Protein AF-A0AAV6E830-F1 (afdb_monomer_lite)

Foldseek 3Di:
DPPQDEDADQDADDPQFDDFDWDDDPPATWTWTDGPPDIHIYSDHPVVNVQVNQVVVVHGPCRVVVVVVVVD

pLDDT: mean 88.02, std 13.88, range [40.56, 97.38]

InterPro domains:
  IPR010461 Competence protein ComK [PF06338] (10-66)

Radius of gyration: 13.79 Å; chains: 1; bounding box: 33×27×37 Å

Structure (mmCIF, N/CA/C/O backbone):
data_AF-A0AAV6E830-F1
#
_entry.id   AF-A0AAV6E830-F1
#
loop_
_atom_site.group_PDB
_atom_site.id
_atom_site.type_symbol
_atom_site.label_atom_id
_atom_site.label_alt_id
_atom_site.label_comp_id
_atom_site.label_asym_id
_atom_site.label_entity_id
_atom_site.label_seq_id
_atom_site.pdbx_PDB_ins_code
_atom_site.Cartn_x
_atom_site.Cartn_y
_atom_site.Cartn_z
_atom_site.occupancy
_atom_site.B_iso_or_equiv
_atom_site.auth_seq_id
_atom_site.auth_comp_id
_atom_site.auth_asym_id
_atom_site.auth_atom_id
_atom_site.pdbx_PDB_model_num
ATOM 1 N N . MET A 1 1 ? -21.542 -5.698 17.336 1.00 40.56 1 MET A N 1
ATOM 2 C CA . MET A 1 1 ? -20.412 -5.019 16.661 1.00 40.56 1 MET A CA 1
ATOM 3 C C . MET A 1 1 ? -19.321 -6.053 16.422 1.00 40.56 1 MET A C 1
ATOM 5 O O . MET A 1 1 ? -18.878 -6.656 17.392 1.00 40.56 1 MET A O 1
ATOM 9 N N . LYS A 1 2 ? -18.945 -6.340 15.166 1.00 46.50 2 LYS A N 1
ATOM 10 C CA . LYS A 1 2 ? -17.797 -7.222 14.882 1.00 46.50 2 LYS A CA 1
ATOM 11 C C . LYS A 1 2 ? -16.527 -6.496 15.342 1.00 46.50 2 LYS A C 1
ATOM 13 O O . LYS A 1 2 ? -16.351 -5.331 15.002 1.00 46.50 2 LYS A O 1
ATOM 18 N N . LYS A 1 3 ? -15.683 -7.146 16.150 1.00 49.50 3 LYS A N 1
ATOM 19 C CA . LYS A 1 3 ? -14.351 -6.622 16.489 1.00 49.50 3 LYS A CA 1
ATOM 20 C C . LYS A 1 3 ? -13.553 -6.543 15.189 1.00 49.50 3 LYS A C 1
ATOM 22 O O . LYS A 1 3 ? -13.282 -7.579 14.592 1.00 49.50 3 LYS A O 1
ATOM 27 N N . GLU A 1 4 ? -13.210 -5.339 14.746 1.00 61.91 4 GLU A N 1
ATOM 28 C CA . GLU A 1 4 ? -12.253 -5.164 13.654 1.00 61.91 4 GLU A CA 1
ATOM 29 C C . GLU A 1 4 ? -10.892 -5.675 14.124 1.00 61.91 4 GLU A C 1
ATOM 31 O O . GLU A 1 4 ? -10.303 -5.159 15.077 1.00 61.91 4 GLU A O 1
ATOM 36 N N . GLN A 1 5 ? -10.416 -6.744 13.494 1.00 68.44 5 GLN A N 1
ATOM 37 C CA . GLN A 1 5 ? -9.092 -7.280 13.753 1.00 68.44 5 GLN A CA 1
ATOM 38 C C . GLN A 1 5 ? -8.074 -6.380 13.052 1.00 68.44 5 GLN A C 1
ATOM 40 O O . GLN A 1 5 ? -7.894 -6.441 11.839 1.00 68.44 5 GLN A O 1
ATOM 45 N N . ILE A 1 6 ? -7.429 -5.516 13.831 1.00 77.88 6 ILE A N 1
ATOM 46 C CA . ILE A 1 6 ? -6.355 -4.659 13.338 1.00 77.88 6 ILE A CA 1
ATOM 47 C C . ILE A 1 6 ? -5.074 -5.494 13.264 1.00 77.88 6 ILE A C 1
ATOM 49 O O . ILE A 1 6 ? -4.528 -5.889 14.299 1.00 77.88 6 ILE A O 1
ATOM 53 N N . SER A 1 7 ? -4.581 -5.741 12.053 1.00 80.12 7 SER A N 1
ATOM 54 C CA . SER A 1 7 ? -3.312 -6.436 11.850 1.00 80.12 7 SER A CA 1
ATOM 55 C C . SER A 1 7 ? -2.136 -5.540 12.237 1.00 80.12 7 SER A C 1
ATOM 57 O O . SER A 1 7 ? -2.059 -4.370 11.852 1.00 80.12 7 SER A O 1
ATOM 59 N N . THR A 1 8 ? -1.204 -6.094 13.012 1.00 84.88 8 THR A N 1
ATOM 60 C CA . THR A 1 8 ? 0.098 -5.475 13.305 1.00 84.88 8 THR A CA 1
ATOM 61 C C . THR A 1 8 ? 1.157 -5.815 12.265 1.00 84.88 8 THR A C 1
ATOM 63 O O . THR A 1 8 ? 2.214 -5.191 12.264 1.00 84.88 8 THR A O 1
ATOM 66 N N . GLN A 1 9 ? 0.903 -6.811 11.415 1.00 88.69 9 GLN A N 1
ATOM 67 C CA . GLN A 1 9 ? 1.810 -7.181 10.338 1.00 88.69 9 GLN A CA 1
ATOM 68 C C . GLN A 1 9 ? 1.638 -6.231 9.155 1.00 88.69 9 GLN A C 1
ATOM 70 O O . GLN A 1 9 ? 0.558 -5.680 8.922 1.00 88.69 9 GLN A O 1
ATOM 75 N N . PHE A 1 10 ? 2.727 -6.031 8.418 1.00 89.19 10 PHE A N 1
ATOM 76 C CA . PHE A 1 10 ? 2.690 -5.245 7.197 1.00 89.19 10 PHE A CA 1
ATOM 77 C C . PHE A 1 10 ? 1.865 -5.987 6.144 1.00 89.19 10 PHE A C 1
ATOM 79 O O . PHE A 1 10 ? 2.046 -7.187 5.956 1.00 89.19 10 PHE A O 1
ATOM 86 N N . TYR A 1 11 ? 0.950 -5.283 5.480 1.00 94.50 11 TYR A N 1
ATOM 87 C CA . TYR A 1 11 ? 0.156 -5.882 4.415 1.00 94.50 11 TYR A CA 1
ATOM 88 C C . TYR A 1 11 ? 0.958 -5.911 3.110 1.00 94.50 11 TYR A C 1
ATOM 90 O O . TYR A 1 11 ? 1.489 -4.883 2.685 1.00 94.50 11 TYR A O 1
ATOM 98 N N . GLU A 1 12 ? 1.026 -7.077 2.471 1.00 94.62 12 GLU A N 1
ATOM 99 C CA . GLU A 1 12 ? 1.646 -7.240 1.159 1.00 94.62 12 GLU A CA 1
ATOM 100 C C . GLU A 1 12 ? 0.622 -6.957 0.056 1.00 94.62 12 GLU A C 1
ATOM 102 O O . GLU A 1 12 ? -0.313 -7.729 -0.171 1.00 94.62 12 GLU A O 1
ATOM 107 N N . VAL A 1 13 ? 0.805 -5.826 -0.631 1.00 95.50 13 VAL A N 1
ATOM 108 C CA . VAL A 1 13 ? -0.011 -5.465 -1.795 1.00 95.50 13 VAL A CA 1
ATOM 109 C C . VAL A 1 13 ? 0.195 -6.504 -2.891 1.00 95.50 13 VAL A C 1
ATOM 111 O O . VAL A 1 13 ? 1.321 -6.729 -3.334 1.00 95.50 13 VAL A O 1
ATOM 114 N N . ASN A 1 14 ? -0.903 -7.100 -3.340 1.00 94.38 14 ASN A N 1
ATOM 115 C CA . ASN A 1 14 ? -0.915 -8.228 -4.258 1.00 94.38 14 ASN A CA 1
ATOM 116 C C . ASN A 1 14 ? -2.026 -8.056 -5.321 1.00 94.38 14 ASN A C 1
ATOM 118 O O . ASN A 1 14 ? -2.833 -7.132 -5.226 1.00 94.38 14 ASN A O 1
ATOM 122 N N . PRO A 1 15 ? -2.094 -8.915 -6.355 1.00 94.94 15 PRO A N 1
ATOM 123 C CA . PRO A 1 15 ? -3.087 -8.776 -7.425 1.00 94.94 15 PRO A CA 1
ATOM 124 C C . PRO A 1 15 ? -4.559 -8.870 -6.991 1.00 94.94 15 PRO A C 1
ATOM 126 O O . PRO A 1 15 ? -5.427 -8.439 -7.745 1.00 94.94 15 PRO A O 1
ATOM 129 N N . HIS A 1 16 ? -4.856 -9.415 -5.809 1.00 95.94 16 HIS A N 1
ATOM 130 C CA . HIS A 1 16 ? -6.211 -9.458 -5.253 1.00 95.94 16 HIS A CA 1
ATOM 131 C C . HIS A 1 16 ? -6.553 -8.218 -4.418 1.00 95.94 16 HIS A C 1
ATOM 133 O O . HIS A 1 16 ? -7.715 -8.054 -4.047 1.00 95.94 16 HIS A O 1
ATOM 139 N N . THR A 1 17 ? -5.587 -7.334 -4.132 1.00 96.44 17 THR A N 1
ATOM 140 C CA . THR A 1 17 ? -5.843 -6.047 -3.476 1.00 96.44 17 THR A CA 1
ATOM 141 C C . THR A 1 17 ? -6.704 -5.171 -4.387 1.00 96.44 17 THR A C 1
ATOM 143 O O . THR A 1 17 ? -6.242 -4.694 -5.422 1.00 96.44 17 THR A O 1
ATOM 146 N N . MET A 1 18 ? -7.950 -4.914 -3.993 1.00 97.12 18 MET A N 1
ATOM 147 C CA . MET A 1 18 ? -8.875 -4.070 -4.752 1.00 97.12 18 MET A CA 1
ATOM 148 C C . MET A 1 18 ? -8.788 -2.606 -4.326 1.00 97.12 18 MET A C 1
ATOM 150 O O . MET A 1 18 ? -8.715 -1.711 -5.165 1.00 97.12 18 MET A O 1
ATOM 154 N N . ILE A 1 19 ? -8.826 -2.347 -3.015 1.00 97.25 19 ILE A N 1
ATOM 155 C CA . ILE A 1 19 ? -8.874 -0.990 -2.458 1.00 97.25 19 ILE A CA 1
ATOM 156 C C . ILE A 1 19 ? -7.976 -0.913 -1.225 1.00 97.25 19 ILE A C 1
ATOM 158 O O . ILE A 1 19 ? -8.038 -1.780 -0.359 1.00 97.25 19 ILE A O 1
ATOM 162 N N . ILE A 1 20 ? -7.196 0.167 -1.121 1.00 97.38 20 ILE A N 1
ATOM 163 C CA . ILE A 1 20 ? -6.510 0.585 0.107 1.00 97.38 20 ILE A CA 1
ATOM 164 C C . ILE A 1 20 ? -7.083 1.948 0.504 1.00 97.38 20 ILE A C 1
ATOM 166 O O . ILE A 1 20 ? -6.720 2.981 -0.062 1.00 97.38 20 ILE A O 1
ATOM 170 N N . PHE A 1 21 ? -8.024 1.948 1.443 1.00 96.94 21 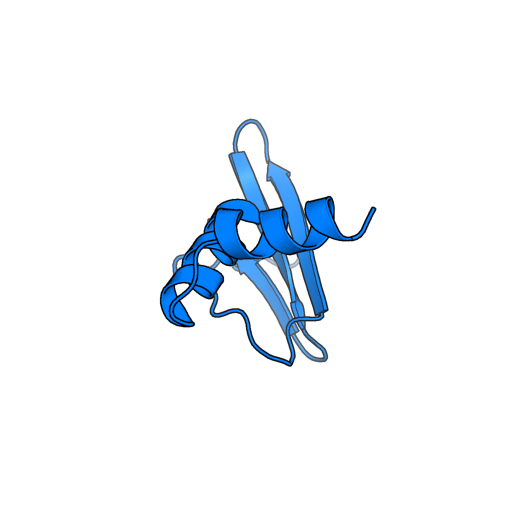PHE A N 1
ATOM 171 C CA . PHE A 1 21 ? -8.801 3.120 1.824 1.00 96.94 21 PHE A CA 1
ATOM 172 C C . PHE A 1 21 ? -8.284 3.741 3.131 1.00 96.94 21 PHE A C 1
ATOM 174 O O . PHE A 1 21 ? -8.080 3.020 4.110 1.00 96.94 21 PHE A O 1
ATOM 181 N N . PRO A 1 22 ? -8.074 5.069 3.204 1.00 96.31 22 PRO A N 1
ATOM 182 C CA . PRO A 1 22 ? -7.674 5.716 4.447 1.00 96.31 22 PRO A CA 1
ATOM 183 C C . PRO A 1 22 ? -8.833 5.734 5.451 1.00 96.31 22 PRO A C 1
ATOM 185 O O . PRO A 1 22 ? -9.854 6.382 5.219 1.00 96.31 22 PRO A O 1
ATOM 188 N N . LYS A 1 23 ? -8.641 5.113 6.619 1.00 93.50 23 LYS A N 1
ATOM 189 C CA . LYS A 1 23 ? -9.582 5.192 7.746 1.00 93.50 23 LYS A CA 1
ATOM 190 C C . LYS A 1 23 ? -8.998 6.053 8.857 1.00 93.50 23 LYS A C 1
ATOM 192 O O . LYS A 1 23 ? -7.951 5.734 9.416 1.00 93.50 23 LYS A O 1
ATOM 197 N N . LYS A 1 24 ? -9.675 7.150 9.197 1.00 93.12 24 LYS A N 1
ATOM 198 C CA . LYS A 1 24 ? -9.280 8.017 10.317 1.00 93.12 24 LYS A CA 1
ATOM 199 C C . LYS A 1 24 ? -9.891 7.527 11.624 1.00 93.12 24 LYS A C 1
ATOM 201 O O . LYS A 1 24 ? -11.094 7.299 11.700 1.00 93.12 24 LYS A O 1
ATOM 206 N N . SER A 1 25 ? -9.065 7.448 12.660 1.00 87.94 25 SER A N 1
ATOM 207 C CA . SER A 1 25 ? -9.484 7.216 14.041 1.00 87.94 25 SER A CA 1
ATOM 208 C C . SER A 1 25 ? -8.761 8.213 14.941 1.00 87.94 25 SER A C 1
ATOM 210 O O . SER A 1 25 ? -7.607 8.015 15.325 1.00 87.94 25 SER A O 1
ATOM 212 N N . GLY A 1 26 ? -9.429 9.328 15.240 1.00 89.38 26 GLY A N 1
ATOM 213 C CA . GLY A 1 26 ? -8.798 10.464 15.910 1.00 89.38 26 GLY A CA 1
ATOM 214 C C . GLY A 1 26 ? -7.685 11.071 15.050 1.00 89.38 26 GLY A C 1
ATOM 215 O O . GLY A 1 26 ? -7.910 11.416 13.890 1.00 89.38 26 GLY A O 1
ATOM 216 N N . SER A 1 27 ? -6.484 11.193 15.620 1.00 89.50 27 SER A N 1
ATOM 217 C CA . SER A 1 27 ? -5.284 11.688 14.931 1.00 89.50 27 SER A CA 1
ATOM 218 C C . SER A 1 27 ? -4.552 10.622 14.110 1.00 89.50 27 SER A C 1
ATOM 220 O O . SER A 1 27 ? -3.645 10.960 13.352 1.00 89.50 27 SER A O 1
ATOM 222 N N . ILE A 1 28 ? -4.928 9.347 14.247 1.00 89.38 28 ILE A N 1
ATOM 223 C CA . ILE A 1 28 ? -4.250 8.228 13.591 1.00 89.38 28 ILE A CA 1
ATOM 224 C C . ILE A 1 28 ? -4.976 7.884 12.288 1.00 89.38 28 ILE A C 1
ATOM 226 O O . ILE A 1 28 ? -6.209 7.831 12.234 1.00 89.38 28 ILE A O 1
ATOM 230 N N . VAL A 1 29 ? -4.200 7.643 11.231 1.00 93.50 29 VAL A N 1
ATOM 231 C CA . VAL A 1 29 ? -4.693 7.148 9.943 1.00 93.50 29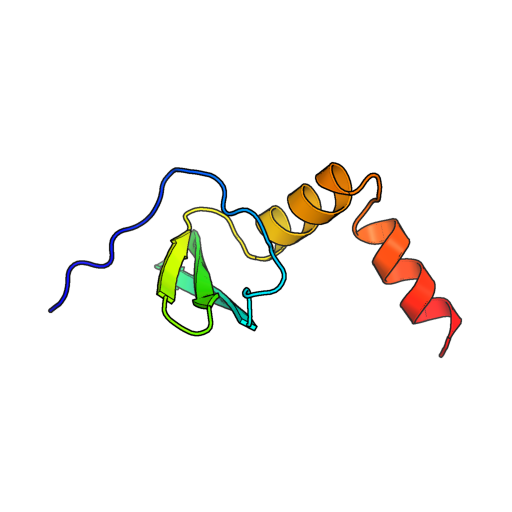 VAL A CA 1
ATOM 232 C C . VAL A 1 29 ? -4.279 5.690 9.796 1.00 93.50 29 VAL A C 1
ATOM 234 O O . VAL A 1 29 ? -3.099 5.365 9.865 1.00 93.50 29 VAL A O 1
ATOM 237 N N . TYR A 1 30 ? -5.266 4.834 9.575 1.00 95.38 30 TYR A N 1
ATOM 238 C CA . TYR A 1 30 ? -5.114 3.422 9.250 1.00 95.38 30 TYR A CA 1
ATOM 239 C C . TYR A 1 30 ? -5.442 3.182 7.774 1.00 95.38 30 TYR A C 1
ATOM 241 O O . TYR A 1 30 ? -5.927 4.085 7.081 1.00 95.38 30 TYR A O 1
ATOM 249 N N . SER A 1 31 ? -5.237 1.949 7.315 1.00 97.06 31 SER A N 1
ATOM 250 C CA . SER A 1 31 ? -5.740 1.489 6.018 1.00 97.06 31 SER A CA 1
ATOM 251 C C . SER A 1 31 ? -6.791 0.411 6.204 1.00 97.06 31 SER A C 1
ATOM 253 O O . SER A 1 31 ? -6.525 -0.591 6.860 1.00 97.06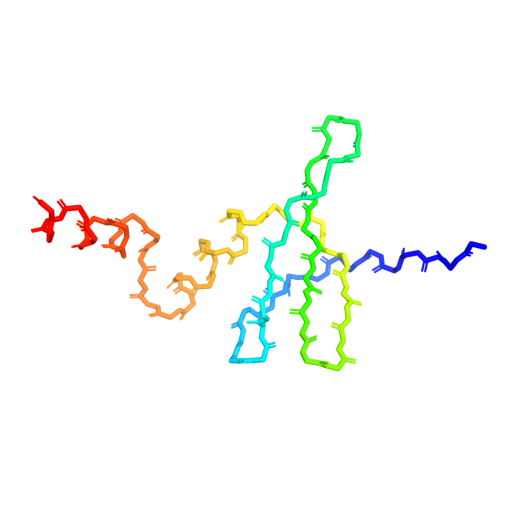 31 SER A O 1
ATOM 255 N N . GLU A 1 32 ? -7.951 0.586 5.587 1.00 97.00 32 GLU A N 1
ATOM 256 C CA . GLU A 1 32 ? -8.849 -0.524 5.279 1.00 97.00 32 GLU A CA 1
ATOM 257 C C . GLU A 1 32 ? -8.475 -1.093 3.921 1.00 97.00 32 GLU A C 1
ATOM 259 O O . GLU A 1 32 ? -8.357 -0.361 2.937 1.00 97.00 32 GLU A O 1
ATOM 264 N N . ILE A 1 33 ? -8.250 -2.395 3.880 1.00 97.00 33 ILE A N 1
ATOM 265 C CA . ILE A 1 33 ? -7.808 -3.104 2.692 1.00 97.00 33 ILE A CA 1
ATOM 266 C C . ILE A 1 33 ? -8.898 -4.080 2.306 1.00 97.00 33 ILE A C 1
ATOM 268 O O . ILE A 1 33 ? -9.244 -4.969 3.085 1.00 97.00 33 ILE A O 1
ATOM 272 N N . TYR A 1 34 ? -9.410 -3.902 1.099 1.00 96.69 34 TYR A N 1
ATOM 273 C CA . TYR A 1 34 ? -10.426 -4.753 0.510 1.00 96.69 34 TYR A CA 1
ATOM 274 C C . TYR A 1 34 ? -9.754 -5.632 -0.536 1.00 96.69 34 TYR A C 1
ATOM 276 O O . TYR A 1 34 ? -9.129 -5.121 -1.469 1.00 96.69 34 TYR A O 1
ATOM 284 N N . GLU A 1 35 ? -9.886 -6.939 -0.376 1.00 96.19 35 GLU A N 1
ATOM 285 C CA . GLU A 1 35 ? -9.609 -7.935 -1.404 1.00 96.19 35 GLU A CA 1
ATOM 286 C C . GLU A 1 35 ? -10.929 -8.532 -1.897 1.00 96.19 35 GLU A C 1
ATOM 288 O O . GLU A 1 35 ? -11.992 -8.248 -1.345 1.00 96.19 35 GLU A O 1
ATOM 293 N N . VAL A 1 36 ? -10.861 -9.376 -2.928 1.00 91.38 36 VAL A N 1
ATOM 294 C CA . VAL A 1 36 ? -12.044 -10.020 -3.526 1.00 91.38 36 VAL A CA 1
ATOM 295 C C . VAL A 1 36 ? -12.891 -10.751 -2.477 1.00 91.38 36 VAL A C 1
ATOM 297 O O . VAL A 1 36 ? -14.104 -10.562 -2.432 1.00 91.38 36 VAL A O 1
ATOM 300 N N . ASP A 1 37 ? -12.244 -11.514 -1.592 1.00 90.88 37 ASP A N 1
ATOM 301 C CA . ASP A 1 37 ? -12.913 -12.361 -0.594 1.00 90.88 37 ASP A CA 1
ATOM 302 C C . ASP A 1 37 ? -12.563 -11.986 0.854 1.00 90.88 37 ASP A C 1
ATOM 304 O O . ASP A 1 37 ? -12.923 -12.691 1.801 1.00 90.88 37 ASP A O 1
ATOM 308 N N . SER A 1 38 ? -11.824 -10.892 1.056 1.00 91.38 38 SER A N 1
ATOM 309 C CA . SER A 1 38 ? -11.277 -10.544 2.365 1.00 91.38 38 SER A CA 1
ATOM 310 C C . SER A 1 38 ? -11.305 -9.038 2.625 1.00 91.38 38 SER A C 1
ATOM 312 O O . SER A 1 38 ? -11.308 -8.209 1.718 1.00 91.38 38 SER A O 1
ATOM 314 N N . HIS A 1 39 ? -11.364 -8.676 3.903 1.00 93.69 39 HIS A N 1
ATOM 315 C CA . HIS A 1 39 ? -11.268 -7.294 4.350 1.00 93.69 39 HIS A CA 1
ATOM 316 C C . HIS A 1 39 ? -10.469 -7.253 5.647 1.00 93.69 39 HIS A C 1
ATOM 318 O O . HIS A 1 39 ? -10.756 -8.008 6.581 1.00 93.69 39 HIS A O 1
ATOM 324 N N . CYS A 1 40 ? -9.476 -6.371 5.720 1.00 94.12 40 CYS A N 1
ATOM 325 C CA . CYS A 1 40 ? -8.690 -6.185 6.932 1.00 94.12 40 CYS A CA 1
ATOM 326 C C . CYS A 1 40 ? -8.338 -4.718 7.181 1.00 94.12 40 CYS A C 1
ATOM 328 O O . CYS A 1 40 ? -8.287 -3.901 6.264 1.00 94.12 40 CYS A O 1
ATOM 330 N N . THR A 1 41 ? -8.044 -4.405 8.442 1.00 95.31 41 THR A N 1
ATOM 331 C CA . THR A 1 41 ? -7.536 -3.092 8.841 1.00 95.31 41 THR A CA 1
ATOM 332 C C . THR A 1 41 ? -6.054 -3.210 9.173 1.00 95.31 41 THR A C 1
ATOM 334 O O . THR A 1 41 ? -5.665 -3.978 10.056 1.00 95.31 41 THR A O 1
ATOM 337 N N . SER A 1 42 ? -5.219 -2.429 8.498 1.00 94.75 42 SER A N 1
ATOM 338 C CA . SER A 1 42 ? -3.788 -2.315 8.768 1.00 94.75 42 SER A CA 1
ATOM 339 C C . SER A 1 42 ? -3.481 -1.082 9.612 1.00 94.75 42 SER A C 1
ATOM 341 O O . SER A 1 42 ? -4.068 -0.016 9.414 1.00 94.75 42 SER A O 1
ATOM 343 N N . LYS A 1 43 ? -2.514 -1.205 10.533 1.00 94.94 43 LYS A N 1
ATOM 344 C CA . LYS A 1 43 ? -2.005 -0.060 11.310 1.00 94.94 43 LYS A CA 1
ATOM 345 C C . LYS A 1 43 ? -1.226 0.954 10.472 1.00 94.94 43 LYS A C 1
ATOM 347 O O . LYS A 1 43 ? -1.022 2.069 10.938 1.00 94.94 43 LYS A O 1
ATOM 352 N N . PHE A 1 44 ? -0.788 0.558 9.282 1.00 96.00 44 PHE A N 1
ATOM 353 C CA . PHE A 1 44 ? -0.021 1.401 8.378 1.00 96.00 44 PHE A CA 1
ATOM 354 C C . PHE A 1 44 ? -0.957 2.235 7.508 1.00 96.00 44 PHE A C 1
ATOM 356 O O . PHE A 1 44 ? -2.040 1.792 7.117 1.00 96.00 44 PHE A O 1
ATOM 363 N N . THR A 1 45 ? -0.533 3.450 7.192 1.00 96.19 45 THR A N 1
ATOM 364 C CA . THR A 1 45 ? -1.239 4.349 6.281 1.00 96.19 45 THR A CA 1
ATOM 365 C C . THR A 1 45 ? -1.193 3.818 4.845 1.00 96.19 45 THR A C 1
ATOM 367 O O . THR A 1 45 ? -0.252 3.101 4.484 1.00 96.19 45 THR A O 1
ATOM 370 N N . PRO A 1 46 ? -2.132 4.229 3.969 1.00 96.62 46 PRO A N 1
ATOM 371 C CA . PRO A 1 46 ? -2.099 3.798 2.573 1.00 96.62 46 PRO A CA 1
ATOM 372 C C . PRO A 1 46 ? -0.772 4.144 1.893 1.00 96.62 46 PRO A C 1
ATOM 374 O O . PRO A 1 46 ? -0.253 3.390 1.077 1.00 96.62 46 PRO A O 1
ATOM 377 N N . PHE A 1 47 ? -0.182 5.278 2.271 1.00 95.88 47 PHE A N 1
ATOM 378 C CA . PHE A 1 47 ? 1.067 5.747 1.692 1.00 95.88 47 PHE A CA 1
ATOM 379 C C . PHE A 1 47 ? 2.271 4.891 2.092 1.00 95.88 47 PHE A C 1
ATOM 381 O O . PHE A 1 47 ? 3.124 4.610 1.251 1.00 95.88 47 PHE A O 1
ATOM 388 N N . GLU A 1 48 ? 2.331 4.448 3.348 1.00 96.56 48 GLU A N 1
ATOM 389 C CA . GLU A 1 48 ? 3.358 3.511 3.810 1.00 96.56 48 GLU A CA 1
ATOM 390 C C . GLU A 1 48 ? 3.236 2.171 3.080 1.00 96.56 48 GLU A C 1
ATOM 392 O O . GLU A 1 48 ? 4.237 1.685 2.554 1.00 96.56 48 GLU A O 1
ATOM 397 N N . LEU A 1 49 ? 2.017 1.624 2.962 1.00 96.81 49 LEU A N 1
ATOM 398 C CA . LEU A 1 49 ? 1.753 0.374 2.234 1.00 96.81 49 LEU A CA 1
ATOM 399 C C . LEU A 1 49 ? 2.247 0.440 0.782 1.00 96.81 49 LEU A C 1
ATOM 401 O O . LEU A 1 49 ? 2.999 -0.429 0.334 1.00 96.81 49 LEU A O 1
ATOM 405 N N . ILE A 1 50 ? 1.900 1.511 0.063 1.00 96.12 50 ILE A N 1
ATOM 406 C CA . ILE A 1 50 ? 2.318 1.705 -1.331 1.00 96.12 50 ILE A CA 1
ATOM 407 C C . ILE A 1 50 ? 3.833 1.908 -1.456 1.00 96.12 50 ILE A C 1
ATOM 409 O O . ILE A 1 50 ? 4.449 1.347 -2.364 1.00 96.12 50 ILE A O 1
ATOM 413 N N . LYS A 1 51 ? 4.460 2.686 -0.564 1.00 96.19 51 LYS A N 1
ATOM 414 C CA . LYS A 1 51 ? 5.914 2.912 -0.602 1.00 96.19 51 LYS A CA 1
ATOM 415 C C . LYS A 1 51 ? 6.697 1.627 -0.389 1.00 96.19 51 LYS A C 1
ATOM 417 O O . LYS A 1 51 ? 7.620 1.351 -1.157 1.00 96.19 51 LYS A O 1
ATOM 422 N N . THR A 1 52 ? 6.311 0.836 0.604 1.00 95.62 52 THR A N 1
ATOM 423 C CA . THR A 1 52 ? 6.948 -0.454 0.866 1.00 95.62 52 THR A CA 1
ATOM 424 C C . THR A 1 52 ? 6.729 -1.423 -0.289 1.00 95.62 52 THR A C 1
ATOM 426 O O . THR A 1 52 ? 7.689 -2.063 -0.704 1.00 95.62 52 THR A O 1
ATOM 429 N N . SER A 1 53 ? 5.525 -1.473 -0.875 1.00 95.81 53 SER A N 1
ATOM 430 C CA . SER A 1 53 ? 5.262 -2.285 -2.073 1.00 95.81 53 SER A CA 1
ATOM 431 C C . SER A 1 53 ? 6.160 -1.876 -3.247 1.00 95.81 53 SER A C 1
ATOM 433 O O . SER A 1 53 ? 6.806 -2.724 -3.858 1.00 95.81 53 SER A O 1
ATOM 435 N N . CYS A 1 54 ? 6.299 -0.573 -3.522 1.00 95.44 54 CYS A N 1
ATOM 436 C CA . CYS A 1 54 ? 7.216 -0.101 -4.560 1.00 95.44 54 CYS A CA 1
ATOM 437 C C . CYS A 1 54 ? 8.646 -0.588 -4.300 1.00 95.44 54 CYS A C 1
ATOM 439 O O . 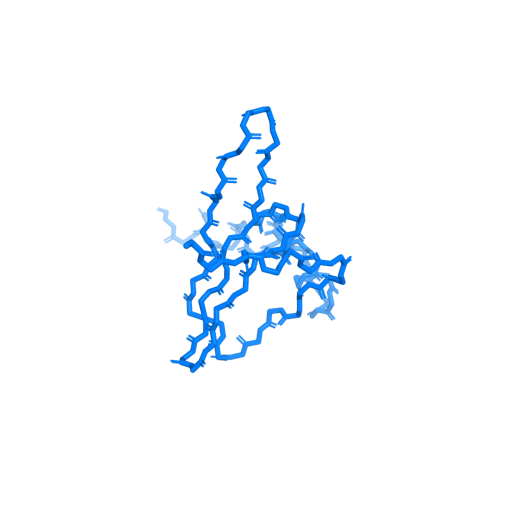CYS A 1 54 ? 9.275 -1.115 -5.222 1.00 95.44 54 CYS A O 1
ATOM 441 N N . ASN A 1 55 ? 9.129 -0.432 -3.064 1.00 95.00 55 ASN A N 1
ATOM 442 C CA . ASN A 1 55 ? 10.483 -0.815 -2.674 1.00 95.00 55 ASN A CA 1
ATOM 443 C C . ASN A 1 55 ? 10.710 -2.327 -2.808 1.00 95.00 55 ASN A C 1
ATOM 445 O O . ASN A 1 55 ? 11.730 -2.747 -3.345 1.00 95.00 55 ASN A O 1
ATOM 449 N N . PHE A 1 56 ? 9.729 -3.134 -2.394 1.00 93.94 56 PHE A N 1
ATOM 450 C CA . PHE A 1 56 ? 9.744 -4.586 -2.554 1.00 93.94 56 PHE A CA 1
ATOM 451 C C . PHE A 1 56 ? 9.904 -4.996 -4.026 1.00 93.94 56 PHE A C 1
ATOM 453 O O . PHE A 1 56 ? 10.733 -5.840 -4.348 1.00 93.94 56 PHE A O 1
ATOM 460 N N . PHE A 1 57 ? 9.198 -4.323 -4.941 1.00 93.44 57 PHE A N 1
ATOM 461 C CA . PHE A 1 57 ? 9.305 -4.549 -6.388 1.00 93.44 57 PHE A CA 1
ATOM 462 C C . PHE A 1 57 ? 10.437 -3.753 -7.070 1.00 93.44 57 PHE A C 1
ATOM 464 O O . PHE A 1 57 ? 10.357 -3.468 -8.267 1.00 93.44 57 PHE A O 1
ATOM 471 N N . GLY A 1 58 ? 11.478 -3.352 -6.330 1.00 94.31 58 GLY A N 1
ATOM 472 C CA . GLY A 1 58 ? 12.685 -2.728 -6.891 1.00 94.31 58 GLY A CA 1
ATOM 473 C C . GLY A 1 58 ? 12.472 -1.324 -7.466 1.00 94.31 58 GLY A C 1
ATOM 474 O O . GLY A 1 58 ? 13.133 -0.927 -8.423 1.00 94.31 58 GLY A O 1
ATOM 475 N N . SER A 1 59 ? 11.521 -0.566 -6.921 1.00 94.56 59 SER A N 1
ATOM 476 C CA . SER A 1 59 ? 11.148 0.764 -7.413 1.00 94.56 59 SER A CA 1
ATOM 477 C C . SER A 1 59 ? 10.874 1.746 -6.274 1.00 94.56 59 SER A C 1
ATOM 479 O O . SER A 1 59 ? 10.657 1.355 -5.135 1.00 94.56 59 SER A O 1
ATOM 481 N N . SER A 1 60 ? 10.822 3.044 -6.567 1.00 95.44 60 SER A N 1
ATOM 482 C CA . SER A 1 60 ? 10.330 4.046 -5.614 1.00 95.44 60 SER A CA 1
ATOM 483 C C . SER A 1 60 ? 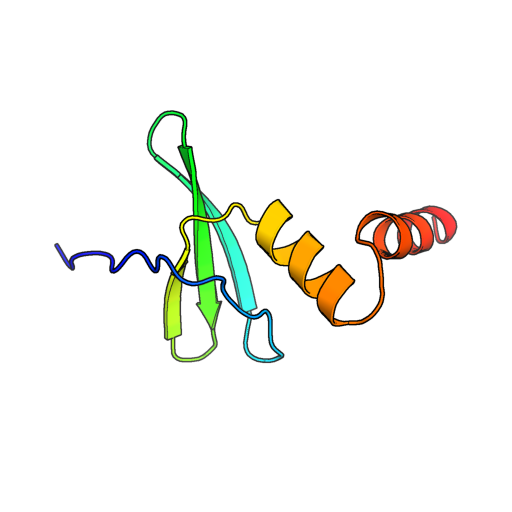8.942 4.540 -6.012 1.00 95.44 60 SER A C 1
ATOM 485 O O . SER A 1 60 ? 8.614 4.611 -7.202 1.00 95.44 60 SER A O 1
ATOM 487 N N . TYR A 1 61 ? 8.131 4.923 -5.022 1.00 94.62 61 TYR A N 1
ATOM 488 C CA . TYR A 1 61 ? 6.835 5.562 -5.270 1.00 94.62 61 TYR A CA 1
ATOM 489 C C . TYR A 1 61 ? 7.004 6.809 -6.151 1.00 94.62 61 TYR A C 1
ATOM 491 O O . TYR A 1 61 ? 6.289 7.003 -7.129 1.00 94.62 61 TYR A O 1
ATOM 499 N N . GLU A 1 62 ? 8.009 7.623 -5.851 1.00 94.25 62 GLU A N 1
ATOM 500 C CA . GLU A 1 62 ? 8.349 8.857 -6.543 1.00 94.25 62 GLU A CA 1
ATOM 501 C C . GLU A 1 62 ? 8.780 8.583 -7.990 1.00 94.25 62 GLU A C 1
ATOM 503 O O . GLU A 1 62 ? 8.399 9.335 -8.887 1.00 94.25 62 GLU A O 1
ATOM 508 N N . GLY A 1 63 ? 9.511 7.489 -8.234 1.00 92.25 63 GLY A N 1
ATOM 509 C CA . GLY A 1 63 ? 9.849 7.023 -9.578 1.00 92.25 63 GLY A CA 1
ATOM 510 C C . GLY A 1 63 ? 8.604 6.674 -10.396 1.00 92.25 63 GLY A C 1
ATOM 511 O O . GLY A 1 63 ? 8.443 7.181 -11.505 1.00 92.25 63 GLY A O 1
ATOM 512 N N . ARG A 1 64 ? 7.678 5.889 -9.826 1.00 89.38 64 ARG A N 1
ATOM 513 C CA . ARG A 1 64 ? 6.413 5.515 -10.490 1.00 89.38 64 ARG A CA 1
ATOM 514 C C . ARG A 1 64 ? 5.499 6.722 -10.723 1.00 89.38 64 ARG A C 1
ATOM 516 O O . ARG A 1 64 ? 4.989 6.897 -11.825 1.00 89.38 64 ARG A O 1
ATOM 523 N N . ARG A 1 65 ? 5.365 7.602 -9.728 1.00 89.00 65 ARG A N 1
ATOM 524 C CA . ARG A 1 65 ? 4.562 8.834 -9.808 1.00 89.00 65 ARG A CA 1
ATOM 525 C C . ARG A 1 65 ? 5.110 9.833 -10.831 1.00 89.00 65 ARG A C 1
ATOM 527 O O . ARG A 1 65 ? 4.347 10.555 -11.463 1.00 89.00 65 ARG A O 1
ATOM 534 N N . ARG A 1 66 ? 6.434 9.932 -10.990 1.00 85.44 66 ARG A N 1
ATOM 535 C CA . ARG A 1 66 ? 7.046 10.875 -11.942 1.00 85.44 66 ARG A CA 1
ATOM 536 C C . ARG A 1 66 ? 6.770 10.483 -13.396 1.00 85.44 66 ARG A C 1
ATOM 538 O O . ARG A 1 66 ? 6.554 11.378 -14.205 1.00 85.44 66 ARG A O 1
ATOM 545 N N . ILE A 1 67 ? 6.734 9.185 -13.711 1.00 72.44 67 ILE A N 1
ATOM 546 C CA . ILE A 1 67 ? 6.396 8.699 -15.061 1.00 72.44 67 ILE A CA 1
ATOM 547 C C . ILE A 1 67 ? 4.993 9.159 -15.476 1.00 72.44 67 ILE A C 1
ATOM 549 O O . ILE A 1 67 ? 4.795 9.533 -16.627 1.00 72.44 67 ILE A O 1
ATOM 553 N N . GLU A 1 68 ? 4.037 9.178 -14.548 1.00 61.38 68 GLU A N 1
ATOM 554 C CA . GLU A 1 68 ? 2.675 9.658 -14.804 1.00 61.38 68 GLU A CA 1
ATOM 555 C C . GLU A 1 68 ? 2.652 11.142 -15.209 1.00 61.38 68 GLU A C 1
ATOM 557 O O . GLU A 1 68 ? 2.015 11.509 -16.191 1.00 61.38 68 GLU A O 1
ATOM 562 N N . LYS A 1 69 ? 3.416 11.992 -14.513 1.00 63.53 69 LYS A N 1
ATOM 563 C CA . LYS A 1 69 ? 3.449 13.444 -14.765 1.00 63.53 69 LYS A CA 1
ATOM 564 C C . LYS A 1 69 ? 4.117 13.860 -16.075 1.00 63.53 69 LYS A C 1
ATOM 566 O O . LYS A 1 69 ? 3.938 14.995 -16.483 1.00 63.53 69 LYS A O 1
ATOM 571 N N . LEU A 1 70 ? 4.915 12.989 -16.691 1.00 62.06 70 LEU A N 1
ATOM 572 C CA . LEU A 1 70 ? 5.563 13.258 -17.982 1.00 62.06 70 LEU A CA 1
ATOM 573 C C . LEU A 1 70 ? 4.682 12.870 -19.181 1.00 62.06 70 LEU A C 1
ATOM 575 O O . LEU A 1 70 ? 5.077 13.098 -20.320 1.00 62.06 70 LEU A O 1
ATOM 579 N N . LYS A 1 71 ? 3.521 12.247 -18.935 1.00 57.41 71 LYS A N 1
ATOM 580 C CA . LYS A 1 71 ? 2.554 11.836 -19.965 1.00 57.41 71 LYS A CA 1
ATOM 581 C C . LYS A 1 71 ? 1.361 12.796 -20.108 1.00 57.41 71 LYS A C 1
ATOM 583 O O . LYS A 1 71 ? 0.473 12.509 -20.908 1.00 57.41 71 LYS A O 1
ATOM 588 N N . LEU A 1 72 ? 1.339 13.885 -19.338 1.00 50.88 72 LEU A N 1
ATOM 589 C CA . LEU A 1 72 ? 0.370 14.9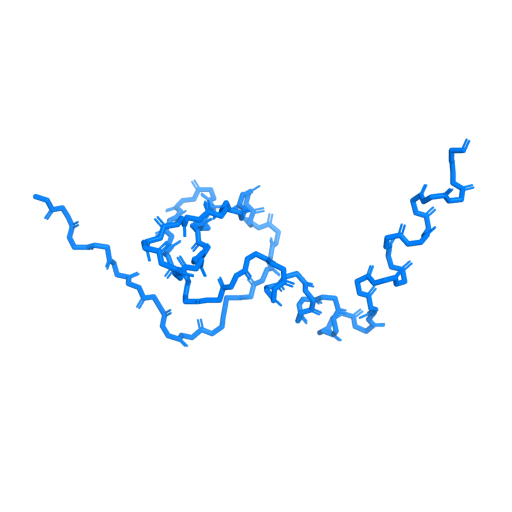88 -19.391 1.00 50.88 72 LEU A CA 1
ATOM 590 C C . LEU A 1 72 ? 1.088 16.259 -19.846 1.00 50.88 72 LEU A C 1
ATOM 592 O O . LEU A 1 72 ? 0.436 17.065 -20.540 1.00 50.88 72 LEU A O 1
#

Secondary structure (DSSP, 8-state):
-----EE-SPP---TTEEEEEEEEETTEEEEEEEESS-EEEESS-HHHHHHHHHHHTT--HHHHHHHHHT--

Organism: Listeria monocytogenes (NCBI:txid1639)

Sequence (72 aa):
MKKEQISTQFYEVNPHTMIIFPKKSGSIVYSEIYEVDSHCTSKFTPFELIKTSCNFFGSSYEGRRRIEKLKL